Protein AF-A0A7H4MIU4-F1 (afdb_monomer_lite)

Structure (mmCIF, N/CA/C/O backbone):
data_AF-A0A7H4MIU4-F1
#
_entry.id   AF-A0A7H4MIU4-F1
#
loop_
_atom_site.group_PDB
_atom_site.id
_atom_site.type_symbol
_atom_site.label_atom_id
_atom_site.label_alt_id
_atom_site.label_comp_id
_atom_site.label_asym_id
_atom_site.label_entity_id
_atom_site.label_seq_id
_atom_site.pdbx_PDB_ins_code
_atom_site.Cartn_x
_atom_site.Cartn_y
_atom_site.Cartn_z
_atom_site.occupancy
_atom_site.B_iso_or_equiv
_atom_site.auth_seq_id
_atom_site.auth_comp_id
_atom_site.auth_asym_id
_atom_site.auth_atom_id
_atom_site.pdbx_PDB_model_num
ATOM 1 N N . MET A 1 1 ? -1.814 -10.070 48.694 1.00 33.06 1 MET A N 1
ATOM 2 C CA . MET A 1 1 ? -2.978 -10.899 49.082 1.00 33.06 1 MET A CA 1
ATOM 3 C C . MET A 1 1 ? -4.176 -10.467 48.246 1.00 33.06 1 MET A C 1
ATOM 5 O O . MET A 1 1 ? -4.757 -9.430 48.533 1.00 33.06 1 MET A O 1
ATOM 9 N N . GLN A 1 2 ? -4.496 -11.194 47.171 1.00 38.38 2 GLN A N 1
ATOM 10 C CA . GLN A 1 2 ? -5.710 -10.946 46.385 1.00 38.38 2 GLN A CA 1
ATOM 11 C C . GLN A 1 2 ? -6.920 -11.462 47.180 1.00 38.38 2 GLN A C 1
ATOM 13 O O . GLN A 1 2 ? -6.983 -12.643 47.518 1.00 38.38 2 GLN A O 1
ATOM 18 N N . LYS A 1 3 ? -7.859 -10.573 47.526 1.00 42.53 3 LYS A N 1
ATOM 19 C CA . LYS A 1 3 ? -9.146 -10.954 48.125 1.00 42.53 3 LYS A CA 1
ATOM 20 C C . LYS A 1 3 ? -9.996 -11.619 47.042 1.00 42.53 3 LYS A C 1
ATOM 22 O O . LYS A 1 3 ? -10.649 -10.936 46.263 1.00 42.53 3 LYS A O 1
ATOM 27 N N . ILE A 1 4 ? -9.986 -12.947 46.994 1.00 40.84 4 ILE A N 1
ATOM 28 C CA . ILE A 1 4 ? -10.918 -13.726 46.175 1.00 40.84 4 ILE A CA 1
ATOM 29 C C . ILE A 1 4 ? -12.259 -13.736 46.920 1.00 40.84 4 ILE A C 1
ATOM 31 O O . ILE A 1 4 ? -12.520 -14.626 47.725 1.00 40.84 4 ILE A O 1
ATOM 35 N N . LYS A 1 5 ? -13.086 -12.707 46.712 1.00 54.94 5 LYS A N 1
ATOM 36 C CA . LYS A 1 5 ? -14.512 -12.774 47.060 1.00 54.94 5 LYS A CA 1
ATOM 37 C C . LYS A 1 5 ? -15.242 -13.456 45.911 1.00 54.94 5 LYS A C 1
ATOM 39 O O . LYS A 1 5 ? -15.025 -13.101 44.752 1.00 54.94 5 LYS A O 1
ATOM 44 N N . LYS A 1 6 ? -16.077 -14.448 46.215 1.00 56.75 6 LYS A N 1
ATOM 45 C CA . LYS A 1 6 ? -16.922 -15.068 45.194 1.00 56.75 6 LYS A CA 1
ATOM 46 C C . LYS A 1 6 ? -18.017 -14.076 44.813 1.00 56.75 6 LYS A C 1
ATOM 48 O O . LYS A 1 6 ? -18.471 -13.297 45.645 1.00 56.75 6 LYS A O 1
ATOM 53 N N . ILE A 1 7 ? -18.458 -14.120 43.559 1.00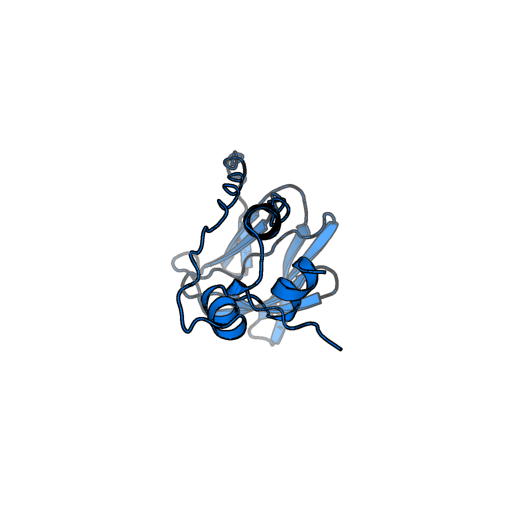 55.19 7 ILE A N 1
ATOM 54 C CA . ILE A 1 7 ? -19.566 -13.281 43.071 1.00 55.19 7 ILE A CA 1
ATOM 55 C C . ILE A 1 7 ? -20.855 -13.562 43.866 1.00 55.19 7 ILE A C 1
ATOM 57 O O . ILE A 1 7 ? -21.657 -12.657 44.056 1.00 55.19 7 ILE A O 1
ATOM 61 N N . SER A 1 8 ? -20.996 -14.775 44.417 1.00 57.56 8 SER A N 1
ATOM 62 C CA . SER A 1 8 ? -22.067 -15.162 45.349 1.00 57.56 8 SER A CA 1
ATOM 63 C C . SER A 1 8 ? -22.113 -14.347 46.641 1.00 57.56 8 SER A C 1
ATOM 65 O O . SER A 1 8 ? -23.128 -14.364 47.326 1.00 57.56 8 SER A O 1
ATOM 67 N N . ASP A 1 9 ? -21.018 -13.671 46.986 1.00 64.81 9 ASP A N 1
ATOM 68 C CA . ASP A 1 9 ? -20.855 -12.965 48.256 1.00 64.81 9 ASP A CA 1
ATOM 69 C C . ASP A 1 9 ? -21.004 -11.440 48.079 1.00 64.81 9 ASP A C 1
ATOM 71 O O . ASP A 1 9 ? -20.750 -10.681 49.018 1.00 64.81 9 ASP A O 1
ATOM 75 N N . LEU A 1 10 ? -21.352 -10.984 46.868 1.00 65.12 10 LEU A N 1
ATOM 76 C CA . LEU A 1 10 ? -21.600 -9.579 46.542 1.00 65.12 10 LEU A CA 1
ATOM 77 C C . LEU A 1 10 ? -23.074 -9.249 46.777 1.00 65.12 10 LEU A C 1
ATOM 79 O O . LEU A 1 10 ? -23.956 -10.001 46.372 1.00 65.12 10 LEU A O 1
ATOM 83 N N . ASN A 1 11 ? -23.347 -8.103 47.400 1.00 72.06 11 ASN A N 1
ATOM 84 C CA . ASN A 1 11 ? -24.719 -7.602 47.483 1.00 72.06 11 ASN A CA 1
ATOM 85 C C . ASN A 1 11 ? -25.164 -6.981 46.146 1.00 72.06 11 ASN A C 1
ATOM 87 O O . ASN A 1 11 ? -24.332 -6.563 45.342 1.00 72.06 11 ASN A O 1
ATOM 91 N N . ASP A 1 12 ? -26.473 -6.846 45.922 1.00 65.31 12 ASP A N 1
ATOM 92 C CA . ASP A 1 12 ? -27.041 -6.335 44.660 1.00 65.31 12 ASP A CA 1
ATOM 93 C C . ASP A 1 12 ? -26.483 -4.964 44.241 1.00 65.31 12 ASP A C 1
ATOM 95 O O . ASP A 1 12 ? -26.338 -4.658 43.057 1.00 65.31 12 ASP A O 1
ATOM 99 N N . LYS A 1 13 ? -26.112 -4.130 45.219 1.00 70.00 13 LYS A N 1
ATOM 100 C CA . LYS A 1 13 ? -25.557 -2.789 45.001 1.00 70.00 13 LYS A CA 1
ATOM 101 C C . LYS A 1 13 ? -24.088 -2.834 44.573 1.00 70.00 13 LYS A C 1
ATOM 103 O O . LYS A 1 13 ? -23.631 -1.959 43.839 1.00 70.00 13 LYS A O 1
ATOM 108 N N . GLU A 1 14 ? -23.345 -3.833 45.036 1.00 63.81 14 GLU A N 1
ATOM 109 C CA . GLU A 1 14 ? -21.986 -4.150 44.595 1.00 63.81 14 GLU A CA 1
ATOM 110 C C . GLU A 1 14 ? -22.016 -4.825 43.221 1.00 63.81 14 GLU A C 1
ATOM 112 O O . GLU A 1 14 ? -21.226 -4.466 42.352 1.00 63.81 14 GLU A O 1
ATOM 117 N N . PHE A 1 15 ? -22.980 -5.717 42.985 1.00 64.69 15 PHE A N 1
ATOM 118 C CA . PHE A 1 15 ? -23.180 -6.384 41.702 1.00 64.69 15 PHE A CA 1
ATOM 119 C C . PHE A 1 15 ? -23.563 -5.398 40.589 1.00 64.69 15 PHE A C 1
ATOM 121 O O . PHE A 1 15 ? -22.931 -5.393 39.535 1.00 64.69 15 PHE A O 1
ATOM 128 N N . SER A 1 16 ? -24.508 -4.484 40.838 1.00 63.59 16 SER A N 1
ATOM 129 C CA . SER A 1 16 ? -24.887 -3.438 39.872 1.00 63.59 16 SER A CA 1
ATOM 130 C C . SER A 1 16 ? -23.698 -2.561 39.471 1.00 63.59 16 SER A C 1
ATOM 132 O O . SER A 1 16 ? -23.545 -2.231 38.302 1.00 63.59 16 SER A O 1
ATOM 134 N N . LYS A 1 17 ? -22.802 -2.235 40.412 1.00 65.75 17 LYS A N 1
ATOM 135 C CA . LYS A 1 17 ? -21.583 -1.464 40.115 1.00 65.75 17 LYS A CA 1
ATOM 136 C C . LYS A 1 17 ? -20.600 -2.234 39.237 1.00 65.75 17 LYS A C 1
ATOM 138 O O . LYS A 1 17 ? -19.923 -1.626 38.411 1.00 65.75 17 LYS A O 1
ATOM 143 N N . VAL A 1 18 ? -20.517 -3.553 39.411 1.00 60.41 18 VAL A N 1
ATOM 144 C CA . VAL A 1 18 ? -19.709 -4.429 38.553 1.00 60.41 18 VAL A CA 1
ATOM 145 C C . VAL A 1 18 ? -20.288 -4.455 37.137 1.00 60.41 18 VAL A C 1
ATOM 147 O O . VAL A 1 18 ? -19.534 -4.287 36.181 1.00 60.41 18 VAL A O 1
ATOM 150 N N . VAL A 1 19 ? -21.612 -4.567 36.998 1.00 62.84 19 VAL A N 1
ATOM 151 C CA . VAL A 1 19 ? -22.307 -4.520 35.698 1.00 62.84 19 VAL A CA 1
ATOM 152 C C . VAL A 1 19 ? -22.102 -3.169 35.003 1.00 62.84 19 VAL A C 1
ATOM 154 O O . VAL A 1 19 ? -21.697 -3.133 33.841 1.00 62.84 19 VAL A O 1
ATOM 157 N N . ASP A 1 20 ? -22.258 -2.053 35.718 1.00 61.41 20 ASP A N 1
ATOM 158 C CA . ASP A 1 20 ? -22.026 -0.706 35.177 1.00 61.41 20 ASP A CA 1
ATOM 159 C C . ASP A 1 20 ? -20.565 -0.492 34.739 1.00 61.41 20 ASP A C 1
ATOM 161 O O . ASP A 1 20 ? -20.282 0.189 33.748 1.00 61.41 20 ASP A O 1
ATOM 165 N N . ALA A 1 21 ? -19.610 -1.093 35.454 1.00 59.84 21 ALA A N 1
ATOM 166 C CA . ALA A 1 21 ? -18.191 -1.005 35.127 1.00 59.84 21 ALA A CA 1
ATOM 167 C C . ALA A 1 21 ? -17.802 -1.869 33.915 1.00 59.84 21 ALA A C 1
ATOM 169 O O . ALA A 1 21 ? -17.004 -1.421 33.087 1.00 59.84 21 ALA A O 1
ATOM 170 N N . ILE A 1 22 ? -18.385 -3.066 33.785 1.00 57.75 22 ILE A N 1
ATOM 171 C CA . ILE A 1 22 ? -18.283 -3.905 32.582 1.00 57.75 22 ILE A CA 1
ATOM 172 C C . ILE A 1 22 ? -18.879 -3.148 31.395 1.00 57.75 22 ILE A C 1
ATOM 174 O O . ILE A 1 22 ? -18.223 -3.008 30.370 1.00 57.75 22 ILE A O 1
ATOM 178 N N . SER A 1 23 ? -20.056 -2.547 31.570 1.00 55.84 23 SER A N 1
ATOM 179 C CA . SER A 1 23 ? -20.738 -1.731 30.564 1.00 55.84 23 SER A CA 1
ATOM 180 C C . SER A 1 23 ? -19.885 -0.578 30.039 1.00 55.84 23 SER A C 1
ATOM 182 O O . SER A 1 23 ? -19.696 -0.421 28.831 1.00 55.84 23 SER A O 1
ATOM 184 N N . LYS A 1 24 ? -19.274 0.185 30.946 1.00 55.31 24 LYS A N 1
ATOM 185 C CA . LYS A 1 24 ? -18.415 1.320 30.597 1.00 55.31 24 LYS A CA 1
ATOM 186 C C . LYS A 1 24 ? -17.100 0.907 29.919 1.00 55.31 24 LYS A C 1
ATOM 188 O O . LYS A 1 24 ? -16.522 1.723 29.202 1.00 55.31 24 LYS A O 1
ATOM 193 N N . LYS A 1 25 ? -16.614 -0.321 30.144 1.00 51.94 25 LYS A N 1
ATOM 194 C CA . LYS A 1 25 ? -15.376 -0.849 29.540 1.00 51.94 25 LYS A CA 1
ATOM 195 C C . LYS A 1 25 ? -15.619 -1.582 28.218 1.00 51.94 25 LYS A C 1
ATOM 197 O O . LYS A 1 25 ? -14.903 -1.316 27.259 1.00 51.94 25 LYS A O 1
ATOM 202 N N . GLU A 1 26 ? -16.646 -2.423 28.143 1.00 51.00 26 GLU A N 1
ATOM 203 C CA . GLU A 1 26 ? -17.067 -3.136 26.926 1.00 51.00 26 GLU A CA 1
ATOM 204 C C . GLU A 1 26 ? -17.656 -2.168 25.889 1.00 51.00 26 GLU A C 1
ATOM 206 O O . GLU A 1 26 ? -17.341 -2.257 24.705 1.00 51.00 26 GLU A O 1
ATOM 211 N N . GLY A 1 27 ? -18.422 -1.161 26.326 1.00 46.06 27 GLY A N 1
ATOM 212 C CA . GLY A 1 27 ? -18.915 -0.095 25.447 1.00 46.06 27 GLY A CA 1
ATOM 213 C C . GLY A 1 27 ? -17.909 1.017 25.158 1.00 46.06 27 GLY A C 1
ATOM 214 O O . GLY A 1 27 ? -18.239 1.984 24.472 1.00 46.06 27 GLY A O 1
ATOM 215 N N . GLY A 1 28 ? -16.684 0.885 25.670 1.00 44.84 28 GLY A N 1
ATOM 216 C CA . GLY A 1 28 ? -15.691 1.946 25.746 1.00 44.84 28 GLY A CA 1
ATOM 217 C C . GLY A 1 28 ? -14.302 1.530 25.278 1.00 44.84 28 GLY A C 1
ATOM 218 O O . GLY A 1 28 ? -13.310 1.960 25.867 1.00 44.84 28 GLY A O 1
ATOM 219 N N . LEU A 1 29 ? -14.179 0.802 24.163 1.00 46.72 29 LEU A N 1
ATOM 220 C CA . LEU A 1 29 ? -13.056 1.141 23.287 1.00 46.72 29 LEU A CA 1
ATOM 221 C C . LEU A 1 29 ? -13.234 2.636 23.008 1.00 46.72 29 LEU A C 1
ATOM 223 O O . LEU A 1 29 ? -14.262 3.006 22.440 1.00 46.72 29 LEU A O 1
ATOM 227 N N . LYS A 1 30 ? -12.299 3.502 23.449 1.00 49.28 30 LYS A N 1
ATOM 228 C CA . LYS A 1 30 ? -12.233 4.891 22.954 1.00 49.28 30 LYS A CA 1
ATOM 229 C C . LYS A 1 30 ? -12.575 4.815 21.480 1.00 49.28 30 LYS A C 1
ATOM 231 O O . LYS A 1 30 ? -11.906 4.030 20.803 1.00 49.28 30 LYS A O 1
ATOM 236 N N . ALA A 1 31 ? -13.624 5.522 21.044 1.00 50.34 31 ALA A N 1
ATOM 237 C CA . ALA A 1 31 ? -14.072 5.479 19.660 1.00 50.34 31 ALA A CA 1
ATOM 238 C C . ALA A 1 31 ? -12.815 5.554 18.800 1.00 50.34 31 ALA A C 1
ATOM 240 O O . ALA A 1 31 ? -12.082 6.544 18.871 1.00 50.34 31 ALA A O 1
ATOM 241 N N . GLY A 1 32 ? -12.465 4.435 18.157 1.00 53.50 32 GLY A N 1
ATOM 242 C CA . GLY A 1 32 ? -11.244 4.373 17.377 1.00 53.50 32 GLY A CA 1
ATOM 243 C C . GLY A 1 32 ? -11.405 5.472 16.351 1.00 53.50 32 GLY A C 1
ATOM 244 O O . GLY A 1 32 ? -12.367 5.432 15.589 1.00 53.50 32 GLY A O 1
ATOM 245 N N . THR A 1 33 ? -10.565 6.499 16.413 1.00 56.69 33 THR A N 1
ATOM 246 C CA . THR A 1 33 ? -10.662 7.618 15.489 1.00 56.69 33 THR A CA 1
ATOM 247 C C . THR A 1 33 ? -10.233 7.093 14.130 1.00 56.69 33 THR A C 1
ATOM 249 O O . THR A 1 33 ? -9.048 7.019 13.810 1.00 56.69 33 THR A O 1
ATOM 252 N N . GLU A 1 34 ? -11.210 6.635 13.350 1.00 61.28 34 GLU A N 1
ATOM 253 C CA . GLU A 1 34 ? -10.999 6.294 11.954 1.00 61.28 34 GLU A CA 1
ATOM 254 C C . GLU A 1 34 ? -10.558 7.574 11.246 1.00 61.28 34 GLU A C 1
ATOM 256 O O . GLU A 1 34 ? -11.248 8.594 11.258 1.00 61.28 34 GLU A O 1
ATOM 261 N N . LYS A 1 35 ? -9.349 7.541 10.690 1.00 69.00 35 LYS A N 1
ATOM 262 C CA . LYS A 1 35 ? -8.760 8.665 9.973 1.00 69.00 35 LYS A CA 1
ATOM 263 C C . LYS A 1 35 ? -8.681 8.300 8.500 1.00 69.00 35 LYS A C 1
ATOM 265 O O . LYS A 1 35 ? -8.147 7.245 8.164 1.00 69.00 35 LYS A O 1
ATOM 270 N N . TRP A 1 36 ? -9.161 9.188 7.630 1.00 73.62 36 TRP A N 1
ATOM 271 C CA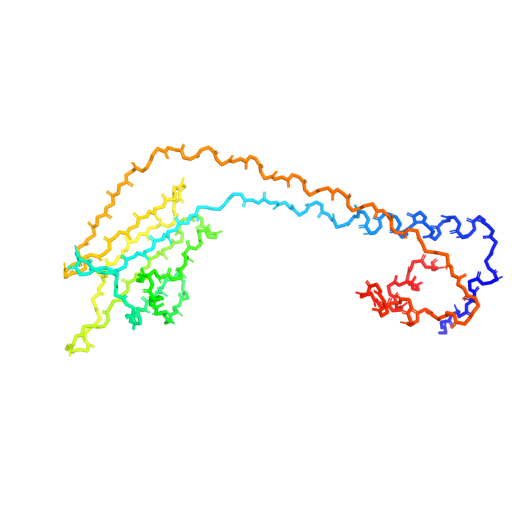 . TRP A 1 36 ? -8.893 9.082 6.197 1.00 73.62 36 TRP A CA 1
ATOM 272 C C . TRP A 1 36 ? -7.398 9.192 5.947 1.00 73.62 36 TRP A C 1
ATOM 274 O O . TRP A 1 36 ? -6.746 10.133 6.406 1.00 73.62 36 TRP A O 1
ATOM 284 N N . VAL A 1 37 ? -6.864 8.217 5.221 1.00 80.00 37 VAL A N 1
ATOM 285 C CA . VAL A 1 37 ? -5.466 8.210 4.813 1.00 80.00 37 VAL A CA 1
ATOM 286 C C . VAL A 1 37 ? -5.413 8.069 3.303 1.00 80.00 37 VAL A C 1
ATOM 288 O O . VAL A 1 37 ? -6.030 7.168 2.737 1.00 80.00 37 VAL A O 1
ATOM 291 N N . TYR A 1 38 ? -4.678 8.970 2.660 1.00 86.94 38 TYR A N 1
ATOM 292 C CA . TYR A 1 38 ? -4.414 8.895 1.231 1.00 86.94 38 TYR A CA 1
ATOM 293 C C . TYR A 1 38 ? -3.483 7.729 0.917 1.00 86.94 38 TYR A C 1
ATOM 295 O O . TYR A 1 38 ? -2.653 7.325 1.740 1.00 86.94 38 TYR A O 1
ATOM 303 N N . VAL A 1 39 ? -3.630 7.165 -0.277 1.00 89.19 39 VAL A N 1
ATOM 304 C CA . VAL A 1 39 ? -2.858 5.991 -0.682 1.00 89.19 39 VAL A CA 1
ATOM 305 C C . VAL A 1 39 ? -2.339 6.117 -2.104 1.00 89.19 39 VAL A C 1
ATOM 307 O O . VAL A 1 39 ? -2.923 6.795 -2.946 1.00 89.19 39 VAL A O 1
ATOM 310 N N . THR A 1 40 ? -1.254 5.407 -2.391 1.00 90.19 40 THR A N 1
ATOM 311 C CA . THR A 1 40 ? -0.797 5.171 -3.758 1.00 90.19 40 THR A CA 1
ATOM 312 C C . THR A 1 40 ? -0.949 3.689 -4.086 1.00 90.19 40 THR A C 1
ATOM 314 O O . THR A 1 40 ? -0.370 2.832 -3.412 1.00 90.19 40 THR A O 1
ATOM 317 N N . ASN A 1 41 ? -1.712 3.388 -5.136 1.00 91.25 41 ASN A N 1
ATOM 318 C CA . ASN A 1 41 ? -1.836 2.049 -5.702 1.00 91.25 41 ASN A CA 1
ATOM 319 C C . ASN A 1 41 ? -1.036 1.966 -7.001 1.00 91.25 41 ASN A C 1
ATOM 321 O O . ASN A 1 41 ? -1.162 2.830 -7.868 1.00 91.25 41 ASN A O 1
ATOM 325 N N . LEU A 1 42 ? -0.245 0.906 -7.146 1.00 91.31 42 LEU A N 1
ATOM 326 C CA . LEU A 1 42 ? 0.551 0.635 -8.340 1.00 91.31 42 LEU A CA 1
ATOM 327 C C . LEU A 1 42 ? 0.101 -0.683 -8.960 1.00 91.31 42 LEU A C 1
ATOM 329 O O . LEU A 1 42 ? 0.006 -1.694 -8.266 1.00 91.31 42 LEU A O 1
ATOM 333 N N . THR A 1 43 ? -0.169 -0.667 -10.261 1.00 92.06 43 THR A N 1
ATOM 334 C CA . THR A 1 43 ? -0.482 -1.865 -11.050 1.00 92.06 43 THR A CA 1
ATOM 335 C C . THR A 1 43 ? 0.507 -1.986 -12.197 1.00 92.06 43 THR A C 1
ATOM 337 O O . THR A 1 43 ? 0.824 -0.991 -12.841 1.00 92.06 43 THR A O 1
ATOM 340 N N . VAL A 1 44 ? 0.989 -3.195 -12.460 1.00 91.38 44 VAL A N 1
ATOM 341 C CA . VAL A 1 44 ? 1.956 -3.503 -13.512 1.00 91.38 44 VAL A CA 1
ATOM 342 C C . VAL A 1 44 ? 1.279 -4.340 -14.587 1.00 91.38 44 VAL A C 1
ATOM 344 O O . VAL A 1 44 ? 0.671 -5.373 -14.298 1.00 91.38 44 VAL A O 1
ATOM 347 N N . SER A 1 45 ? 1.395 -3.899 -15.836 1.00 90.00 45 SER A N 1
ATOM 348 C CA . SER A 1 45 ? 0.816 -4.570 -16.999 1.00 90.00 45 SER A CA 1
ATOM 349 C C . SER A 1 45 ? 1.753 -4.496 -18.205 1.00 90.00 45 SER A C 1
ATOM 351 O O . SER A 1 45 ? 2.520 -3.554 -18.353 1.00 90.00 45 SER A O 1
ATOM 353 N N . ASP A 1 46 ? 1.678 -5.467 -19.110 1.00 86.06 46 ASP A N 1
ATOM 354 C CA . ASP A 1 46 ? 2.358 -5.407 -20.414 1.00 86.06 46 ASP A CA 1
ATOM 355 C C . ASP A 1 46 ? 1.539 -4.661 -21.492 1.00 86.06 46 ASP A C 1
ATOM 357 O O . ASP A 1 46 ? 1.971 -4.574 -22.647 1.00 86.06 46 ASP A O 1
ATOM 361 N N . GLY A 1 47 ? 0.377 -4.113 -21.112 1.00 79.75 47 GLY A N 1
ATOM 362 C CA . GLY A 1 47 ? -0.597 -3.459 -21.990 1.00 79.75 47 GLY A CA 1
ATOM 363 C C . GLY A 1 47 ? -1.731 -4.376 -22.461 1.00 79.75 47 GLY A C 1
ATOM 364 O O . GLY A 1 47 ? -2.713 -3.890 -23.011 1.00 79.75 47 GLY A O 1
ATOM 365 N N . SER A 1 48 ? -1.636 -5.688 -22.240 1.00 83.69 48 SER A N 1
ATOM 366 C CA . SER A 1 48 ? -2.691 -6.661 -22.564 1.00 83.69 48 SER A CA 1
ATOM 367 C C . SER A 1 48 ? -3.105 -7.504 -21.360 1.00 83.69 48 SER A C 1
ATOM 369 O O . SER A 1 48 ? -4.244 -7.962 -21.291 1.00 83.69 48 SER A O 1
ATOM 371 N N . ARG A 1 49 ? -2.198 -7.725 -20.405 1.00 87.62 49 ARG A N 1
ATOM 372 C CA . ARG A 1 49 ? -2.401 -8.537 -19.204 1.00 87.62 49 ARG A CA 1
ATOM 373 C C . ARG A 1 49 ? -1.688 -7.914 -18.001 1.00 87.62 49 ARG A C 1
ATOM 375 O O . ARG A 1 49 ? -0.672 -7.229 -18.164 1.00 87.62 49 ARG A O 1
ATOM 382 N N . PRO A 1 50 ? -2.203 -8.116 -16.780 1.00 91.50 50 PRO A N 1
ATOM 383 C CA . PRO A 1 50 ? -1.440 -7.818 -15.576 1.00 91.50 50 PRO A CA 1
ATOM 384 C C . PRO A 1 50 ? -0.234 -8.757 -15.446 1.00 91.50 50 PRO A C 1
ATOM 386 O O . PRO A 1 50 ? -0.306 -9.920 -15.846 1.00 91.50 50 PRO A O 1
ATOM 389 N N . ILE A 1 51 ? 0.863 -8.264 -14.866 1.00 89.56 51 ILE A N 1
ATOM 390 C CA . ILE A 1 51 ? 2.090 -9.050 -14.671 1.00 89.56 51 ILE A CA 1
ATOM 391 C C . ILE A 1 51 ? 2.295 -9.346 -13.185 1.00 89.56 51 ILE A C 1
ATOM 393 O O . ILE A 1 51 ? 2.551 -8.445 -12.382 1.00 89.56 51 ILE A O 1
ATOM 397 N N . ALA A 1 52 ? 2.225 -10.625 -12.830 1.00 92.00 52 ALA A N 1
ATOM 398 C CA . ALA A 1 52 ? 2.396 -11.101 -11.464 1.00 92.00 52 ALA A CA 1
ATOM 399 C C . ALA A 1 52 ? 3.864 -11.316 -11.072 1.00 92.00 52 ALA A C 1
ATOM 401 O O . ALA A 1 52 ? 4.726 -11.517 -11.927 1.00 92.00 52 ALA A O 1
ATOM 402 N N . ASN A 1 53 ? 4.126 -11.349 -9.762 1.00 90.44 53 ASN A N 1
ATOM 403 C CA . ASN A 1 53 ? 5.415 -11.684 -9.150 1.00 90.44 53 ASN A CA 1
ATOM 404 C C . ASN A 1 53 ? 6.598 -10.795 -9.565 1.00 90.44 53 ASN A C 1
ATOM 406 O O .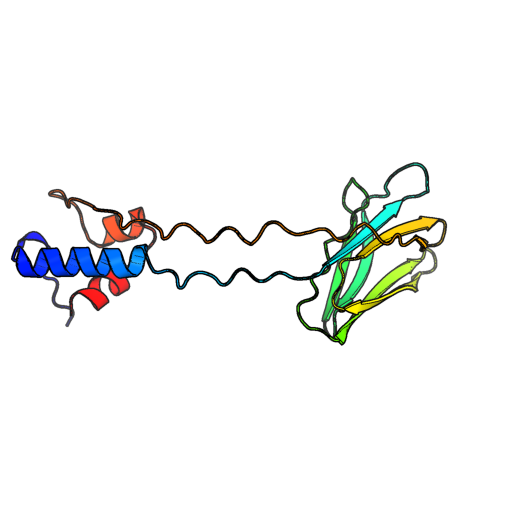 ASN A 1 53 ? 7.753 -11.200 -9.427 1.00 90.44 53 ASN A O 1
ATOM 410 N N . VAL A 1 54 ? 6.336 -9.573 -10.026 1.00 88.94 54 VAL A N 1
ATOM 411 C CA . VAL A 1 54 ? 7.382 -8.617 -10.397 1.00 88.94 54 VAL A CA 1
ATOM 412 C C . VAL A 1 54 ? 7.988 -8.027 -9.122 1.00 88.94 54 VAL A C 1
ATOM 414 O O . VAL A 1 54 ? 7.241 -7.433 -8.340 1.00 88.94 54 VAL A O 1
ATOM 417 N N . PRO A 1 55 ? 9.302 -8.189 -8.876 1.00 91.38 55 PRO A N 1
ATOM 418 C CA . PRO A 1 55 ? 9.943 -7.685 -7.671 1.00 91.38 55 PRO A CA 1
ATOM 419 C C . PRO A 1 55 ? 10.227 -6.185 -7.770 1.00 91.38 55 PRO A C 1
ATOM 421 O O . PRO A 1 55 ? 10.769 -5.699 -8.761 1.00 91.38 55 PRO A O 1
ATOM 424 N N . PHE A 1 56 ? 9.913 -5.468 -6.697 1.00 92.12 56 PHE A N 1
ATOM 425 C CA . PHE A 1 56 ? 10.206 -4.055 -6.520 1.00 92.12 56 PHE A CA 1
ATOM 426 C C . PHE A 1 56 ? 10.849 -3.810 -5.162 1.00 92.12 56 PHE A C 1
ATOM 428 O O . PHE A 1 56 ? 10.442 -4.383 -4.149 1.00 92.12 56 PHE A O 1
ATOM 435 N N . LYS A 1 57 ? 11.801 -2.880 -5.138 1.00 93.81 57 LYS A N 1
ATOM 436 C CA . LYS A 1 57 ? 12.300 -2.277 -3.905 1.00 93.81 57 LYS A CA 1
ATOM 437 C C . LYS A 1 57 ? 11.548 -0.980 -3.665 1.00 93.81 57 LYS A C 1
ATOM 439 O O . LYS A 1 57 ? 11.653 -0.039 -4.449 1.00 93.81 57 LYS A O 1
ATOM 444 N N . VAL A 1 58 ? 10.762 -0.944 -2.599 1.00 92.56 58 VAL A N 1
ATOM 445 C CA . VAL A 1 58 ? 9.925 0.194 -2.229 1.00 92.56 58 VAL A CA 1
ATOM 446 C C . VAL A 1 58 ? 10.506 0.851 -0.992 1.00 92.56 58 VAL A C 1
ATOM 448 O O . VAL A 1 58 ? 10.558 0.246 0.074 1.00 92.56 58 VAL A O 1
ATOM 451 N N . THR A 1 59 ? 10.917 2.103 -1.120 1.00 92.44 59 THR A N 1
ATOM 452 C CA . THR A 1 59 ? 11.419 2.916 -0.017 1.00 92.44 59 THR A CA 1
ATOM 453 C C . THR A 1 59 ? 10.364 3.937 0.381 1.00 92.44 59 THR A C 1
ATOM 455 O O . THR A 1 59 ? 9.928 4.746 -0.436 1.00 92.44 59 THR A O 1
ATOM 458 N N . LEU A 1 60 ? 9.956 3.886 1.647 1.00 90.88 60 LEU A N 1
ATOM 459 C CA . LEU A 1 60 ? 8.998 4.789 2.275 1.00 90.88 60 LEU A CA 1
ATOM 460 C C . LEU A 1 60 ? 9.718 5.552 3.391 1.00 90.88 60 LEU A C 1
ATOM 462 O O . LEU A 1 60 ? 10.058 4.984 4.432 1.00 90.88 60 LEU A O 1
ATOM 466 N N . GLY A 1 61 ? 9.992 6.836 3.168 1.00 86.44 61 GLY A N 1
ATOM 467 C CA . GLY A 1 61 ? 10.841 7.637 4.047 1.00 86.44 61 GLY A CA 1
ATOM 468 C C . GLY A 1 61 ? 12.242 7.030 4.152 1.00 86.44 61 GLY A C 1
ATOM 469 O O . GLY A 1 61 ? 12.985 7.015 3.176 1.00 86.44 61 GLY A O 1
ATOM 470 N N . SER A 1 62 ? 12.595 6.516 5.333 1.00 85.19 62 SER A N 1
ATOM 471 C CA . SER A 1 62 ? 13.881 5.854 5.599 1.00 85.19 62 SER A CA 1
ATOM 472 C C . SER A 1 62 ? 13.835 4.326 5.509 1.00 85.19 62 SER A C 1
ATOM 474 O O . SER A 1 62 ? 14.878 3.684 5.594 1.00 85.19 62 SER A O 1
ATOM 476 N N . THR A 1 63 ? 12.649 3.721 5.380 1.00 88.62 63 THR A N 1
ATOM 477 C CA . THR A 1 63 ? 12.501 2.258 5.420 1.00 88.62 63 THR A CA 1
ATOM 478 C C . THR A 1 63 ? 12.362 1.697 4.015 1.00 88.62 63 THR A C 1
ATOM 480 O O . THR A 1 63 ? 11.552 2.195 3.237 1.00 88.62 63 THR A O 1
ATOM 483 N N . SER A 1 64 ? 13.125 0.653 3.695 1.00 92.12 64 SER A N 1
ATOM 484 C CA . SER A 1 64 ? 13.047 -0.045 2.411 1.00 92.12 64 SER A CA 1
ATOM 485 C C . SER A 1 64 ? 12.421 -1.425 2.576 1.00 92.12 64 SER A C 1
ATOM 487 O O . SER A 1 64 ? 12.645 -2.104 3.577 1.00 92.12 64 SER A O 1
ATOM 489 N N . TYR A 1 65 ? 11.627 -1.823 1.590 1.00 92.88 65 TYR A N 1
ATOM 490 C CA . TYR A 1 65 ? 10.892 -3.075 1.559 1.00 92.88 65 TYR A CA 1
ATOM 491 C C . TYR A 1 65 ? 11.048 -3.749 0.201 1.00 92.88 65 TYR A C 1
ATOM 493 O O . TYR A 1 65 ? 11.070 -3.081 -0.831 1.00 92.88 65 TYR A O 1
ATOM 501 N N . GLU A 1 66 ? 11.065 -5.077 0.194 1.00 93.31 66 GLU A N 1
ATOM 502 C CA . GLU A 1 66 ? 11.009 -5.866 -1.035 1.00 93.31 66 GLU A CA 1
ATOM 503 C C . GLU A 1 66 ? 9.598 -6.410 -1.224 1.00 93.31 66 GLU A C 1
ATOM 505 O O . GLU A 1 66 ? 9.129 -7.255 -0.458 1.00 93.31 66 GLU A O 1
ATOM 510 N N . TRP A 1 67 ? 8.895 -5.895 -2.228 1.00 94.12 67 TRP A N 1
ATOM 511 C CA . TRP A 1 67 ? 7.522 -6.282 -2.539 1.00 94.12 67 TRP A CA 1
ATOM 512 C C . TRP A 1 67 ? 7.442 -6.919 -3.916 1.00 94.12 67 TRP A C 1
ATOM 514 O O . TRP A 1 67 ? 8.247 -6.636 -4.799 1.00 94.12 67 TRP A O 1
ATOM 524 N N . LYS A 1 68 ? 6.443 -7.777 -4.103 1.00 93.12 68 LYS A N 1
ATO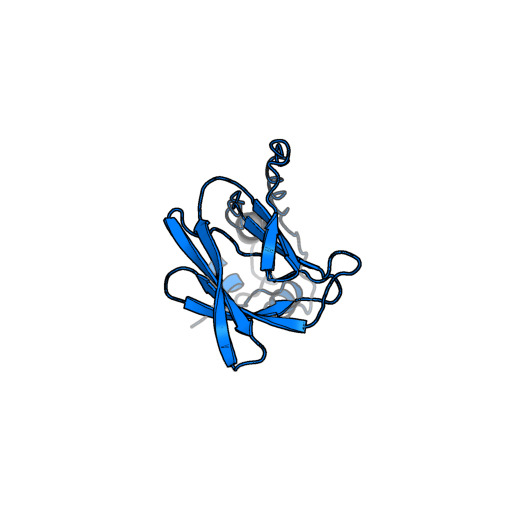M 525 C CA . LYS A 1 68 ? 6.130 -8.388 -5.393 1.00 93.12 68 LYS A CA 1
ATOM 526 C C . LYS A 1 68 ? 4.691 -8.082 -5.772 1.00 93.12 68 LYS A C 1
ATOM 528 O O . LYS A 1 68 ? 3.851 -7.913 -4.886 1.00 93.12 68 LYS A O 1
ATOM 533 N N . THR A 1 69 ? 4.418 -7.997 -7.068 1.00 92.62 69 THR A N 1
ATOM 534 C CA . THR A 1 69 ? 3.042 -7.864 -7.557 1.00 92.62 69 THR A CA 1
ATOM 535 C C . THR A 1 69 ? 2.252 -9.155 -7.372 1.00 92.62 69 THR A C 1
ATOM 537 O O . THR A 1 69 ? 2.806 -10.253 -7.453 1.00 92.62 69 THR A O 1
ATOM 540 N N . ASP A 1 70 ? 0.951 -9.025 -7.127 1.00 93.44 70 ASP A N 1
ATOM 541 C CA . ASP A 1 70 ? 0.020 -10.150 -7.044 1.00 93.44 70 ASP A CA 1
ATOM 542 C C . ASP A 1 70 ? -0.388 -10.682 -8.433 1.00 93.44 70 ASP A C 1
ATOM 544 O O . ASP A 1 70 ? 0.078 -10.206 -9.468 1.00 93.44 70 ASP A O 1
ATOM 548 N N . VAL A 1 71 ? -1.293 -11.667 -8.469 1.00 93.12 71 VAL A N 1
ATOM 549 C CA . VAL A 1 71 ? -1.821 -12.258 -9.717 1.00 93.12 71 VAL A CA 1
ATOM 550 C C . VAL A 1 71 ? -2.525 -11.249 -10.636 1.00 93.12 71 VAL A C 1
ATOM 552 O O . VAL A 1 71 ? -2.648 -11.492 -11.833 1.00 93.12 71 VAL A O 1
ATOM 555 N N . TYR A 1 72 ? -2.958 -10.110 -10.095 1.00 92.31 72 TYR A N 1
ATOM 556 C CA . TYR A 1 72 ? -3.589 -9.011 -10.823 1.00 92.31 72 TYR A CA 1
ATOM 557 C C . TYR A 1 72 ? -2.598 -7.893 -11.159 1.00 92.31 72 TYR A C 1
ATOM 559 O O . TYR A 1 72 ? -3.006 -6.816 -11.597 1.00 92.31 72 TYR A O 1
ATOM 567 N N . GLY A 1 73 ? -1.298 -8.130 -10.971 1.00 90.25 73 GLY A N 1
ATOM 568 C CA . GLY A 1 73 ? -0.249 -7.155 -11.226 1.00 90.25 73 GLY A CA 1
ATOM 569 C C . GLY A 1 73 ? -0.236 -6.002 -10.228 1.00 90.25 73 GLY A C 1
ATOM 570 O O . GLY A 1 73 ? 0.471 -5.023 -10.449 1.00 90.25 73 GLY A O 1
ATOM 571 N N . LYS A 1 74 ? -0.994 -6.084 -9.131 1.00 93.19 74 LYS A N 1
ATOM 572 C CA . LYS A 1 74 ? -1.063 -5.027 -8.125 1.00 93.19 74 LYS A CA 1
ATOM 573 C C . LYS A 1 74 ? 0.079 -5.176 -7.141 1.00 93.19 74 LYS A C 1
ATOM 575 O O . LYS A 1 74 ? 0.332 -6.254 -6.607 1.00 93.19 74 LYS A O 1
ATOM 580 N N . LEU A 1 75 ? 0.762 -4.073 -6.885 1.00 93.38 75 LEU A N 1
ATOM 581 C CA . LEU A 1 75 ? 1.704 -3.973 -5.787 1.00 93.38 75 LEU A CA 1
ATOM 582 C C . LEU A 1 75 ? 0.941 -3.677 -4.493 1.00 93.38 75 LEU A C 1
ATOM 584 O O . LEU A 1 75 ? -0.126 -3.060 -4.515 1.00 93.38 75 LEU A O 1
ATOM 588 N N . LYS A 1 76 ? 1.510 -4.082 -3.356 1.00 92.88 76 LYS A N 1
ATOM 589 C CA . LYS A 1 76 ? 0.975 -3.730 -2.038 1.00 92.88 76 LYS A CA 1
ATOM 590 C C . LYS A 1 76 ? 0.730 -2.216 -1.945 1.00 92.88 76 LYS A C 1
ATOM 592 O O . LYS A 1 76 ? 1.613 -1.423 -2.271 1.00 92.88 76 LYS A O 1
ATOM 597 N N . THR A 1 77 ? -0.457 -1.830 -1.477 1.00 90.69 77 THR A N 1
ATOM 598 C CA . THR A 1 77 ? -0.865 -0.425 -1.346 1.00 90.69 77 THR A CA 1
ATOM 599 C C . THR A 1 77 ? 0.076 0.352 -0.429 1.00 90.69 77 THR A C 1
ATOM 601 O O . THR A 1 77 ? 0.366 -0.067 0.696 1.00 90.69 77 THR A O 1
ATOM 604 N N . ILE A 1 78 ? 0.520 1.515 -0.902 1.00 91.19 78 ILE A N 1
ATOM 605 C CA . ILE A 1 78 ? 1.363 2.435 -0.143 1.00 91.19 78 ILE A CA 1
ATOM 606 C C . ILE A 1 78 ? 0.458 3.399 0.614 1.00 91.19 78 ILE A C 1
ATOM 608 O O . ILE A 1 78 ? -0.288 4.163 0.009 1.00 91.19 78 ILE A O 1
ATOM 612 N N . ILE A 1 79 ? 0.538 3.376 1.942 1.00 88.94 79 ILE A N 1
ATOM 613 C CA . ILE A 1 79 ? -0.279 4.216 2.823 1.00 88.94 79 ILE A CA 1
ATOM 614 C C . ILE A 1 79 ? 0.495 5.493 3.167 1.00 88.94 79 ILE A C 1
ATOM 616 O O . ILE A 1 79 ? 1.626 5.420 3.653 1.00 88.94 79 ILE A O 1
ATOM 620 N N . HIS A 1 80 ? -0.103 6.668 2.951 1.00 87.94 80 HIS A N 1
ATOM 621 C CA . HIS A 1 80 ? 0.512 7.962 3.261 1.00 87.94 80 HIS A CA 1
ATOM 622 C C . HIS A 1 80 ? 0.409 8.253 4.766 1.00 87.94 80 HIS A C 1
ATOM 624 O O . HIS A 1 80 ? -0.442 9.009 5.223 1.00 87.94 80 HIS A O 1
ATOM 630 N N . THR A 1 81 ? 1.267 7.623 5.570 1.00 79.81 81 THR A N 1
ATOM 631 C CA . THR A 1 81 ? 1.220 7.751 7.041 1.00 79.81 81 THR A CA 1
ATOM 632 C C . THR A 1 81 ? 1.612 9.142 7.545 1.00 79.81 81 THR A C 1
ATOM 634 O O . THR A 1 81 ? 1.133 9.575 8.594 1.00 79.81 81 THR A O 1
ATOM 637 N N . LYS A 1 82 ? 2.477 9.846 6.806 1.00 79.31 82 LYS A N 1
ATOM 638 C CA . LYS A 1 82 ? 2.941 11.206 7.101 1.00 79.31 82 LYS A CA 1
ATOM 639 C C . LYS A 1 82 ? 2.979 12.025 5.814 1.00 79.31 82 LYS A C 1
ATOM 641 O O . LYS A 1 82 ? 3.509 11.555 4.806 1.00 79.31 82 LYS A O 1
ATOM 646 N N . GLN A 1 83 ? 2.460 13.247 5.868 1.00 75.56 83 GLN A N 1
ATOM 647 C CA . GLN A 1 83 ? 2.606 14.216 4.783 1.00 75.56 83 GLN A CA 1
ATOM 648 C C . GLN A 1 83 ? 4.100 14.527 4.608 1.00 75.56 83 GLN A C 1
ATOM 650 O O . GLN A 1 83 ? 4.824 14.658 5.596 1.00 75.56 83 GLN A O 1
ATOM 655 N N . GLY A 1 84 ? 4.587 14.565 3.368 1.00 81.38 84 GLY A N 1
ATOM 656 C CA . GLY A 1 84 ? 6.018 14.752 3.104 1.00 81.38 84 GLY A CA 1
ATOM 657 C C . GLY A 1 84 ? 6.855 13.464 3.123 1.00 81.38 84 GLY A C 1
ATOM 658 O O . GLY A 1 84 ? 8.060 13.522 2.885 1.00 81.38 84 GLY A O 1
ATOM 659 N N . MET A 1 85 ? 6.259 12.291 3.378 1.00 87.00 85 MET A N 1
ATOM 660 C CA . MET A 1 85 ? 6.972 11.010 3.285 1.00 87.00 85 MET A CA 1
ATOM 661 C C . MET A 1 85 ? 7.383 10.737 1.835 1.00 87.00 85 MET A C 1
ATOM 663 O O . MET A 1 85 ? 6.534 10.613 0.957 1.00 87.00 85 MET A O 1
ATOM 667 N N . VAL A 1 86 ? 8.681 10.595 1.582 1.00 89.88 86 VAL A N 1
ATOM 668 C CA . VAL A 1 86 ? 9.190 10.245 0.250 1.00 89.88 86 VAL A CA 1
ATOM 669 C C . VAL A 1 86 ? 8.834 8.792 -0.073 1.00 89.88 86 VAL A C 1
ATOM 671 O O . VAL A 1 86 ? 9.044 7.898 0.744 1.00 89.88 86 VAL A O 1
ATOM 674 N N . ILE A 1 87 ? 8.295 8.565 -1.264 1.00 92.25 87 ILE A N 1
ATOM 675 C CA . ILE A 1 87 ? 7.946 7.260 -1.816 1.00 92.25 87 ILE A CA 1
ATOM 676 C C . ILE A 1 87 ? 8.832 7.041 -3.037 1.00 92.25 87 ILE A C 1
ATOM 678 O O . ILE A 1 87 ? 8.715 7.771 -4.017 1.00 92.25 87 ILE A O 1
ATOM 682 N N . VAL A 1 88 ? 9.687 6.023 -3.003 1.00 92.62 88 VAL A N 1
ATOM 683 C CA . VAL A 1 88 ? 10.504 5.613 -4.152 1.00 92.62 88 VAL A CA 1
ATOM 684 C C . VAL A 1 88 ? 10.248 4.146 -4.436 1.00 92.62 88 VAL A C 1
ATOM 686 O O . VAL A 1 88 ? 10.363 3.310 -3.548 1.00 92.62 88 VAL A O 1
ATOM 689 N N . VAL A 1 89 ? 9.930 3.822 -5.681 1.00 92.31 89 VAL A N 1
ATOM 690 C CA . VAL A 1 89 ? 9.782 2.449 -6.157 1.00 92.31 89 VAL A CA 1
ATOM 691 C C . VAL A 1 89 ? 10.854 2.213 -7.205 1.00 92.31 89 VAL A C 1
ATOM 693 O O . VAL A 1 89 ? 10.943 2.938 -8.198 1.00 92.31 89 VAL A O 1
ATOM 696 N N . LYS A 1 90 ? 11.673 1.193 -6.971 1.00 92.19 90 LYS A N 1
ATOM 697 C CA . LYS A 1 90 ? 12.725 0.754 -7.878 1.00 92.19 90 LYS A CA 1
ATOM 698 C C . LYS A 1 90 ? 12.439 -0.640 -8.397 1.00 92.19 90 LYS A C 1
ATOM 700 O O . LYS A 1 90 ? 11.971 -1.502 -7.653 1.00 92.19 90 LYS A O 1
ATOM 705 N N . TYR A 1 91 ? 12.776 -0.854 -9.655 1.00 89.00 91 TYR A N 1
ATOM 706 C CA . TYR A 1 91 ? 12.752 -2.153 -10.300 1.00 89.00 91 TYR A CA 1
ATOM 707 C C . TYR A 1 91 ? 14.179 -2.604 -10.590 1.00 89.00 91 TYR A C 1
ATOM 709 O O . TYR A 1 91 ? 15.006 -1.807 -11.027 1.00 89.00 91 TYR A O 1
ATOM 717 N N . THR A 1 92 ? 14.466 -3.881 -10.359 1.00 83.94 92 THR A N 1
ATOM 718 C CA . THR A 1 92 ? 15.730 -4.482 -10.784 1.00 83.94 92 THR A CA 1
ATOM 719 C C . THR A 1 92 ? 15.553 -5.039 -12.188 1.00 83.94 92 THR A C 1
ATOM 721 O O . THR A 1 92 ? 14.798 -5.989 -12.389 1.00 83.94 92 THR A O 1
ATOM 724 N N . ASN A 1 93 ? 16.236 -4.438 -13.159 1.00 78.44 93 ASN A N 1
ATOM 725 C CA . ASN A 1 93 ? 16.168 -4.867 -14.548 1.00 78.44 93 ASN A CA 1
ATOM 726 C C . ASN A 1 93 ? 16.917 -6.185 -14.791 1.00 78.44 93 ASN A C 1
ATOM 728 O O . ASN A 1 93 ? 17.662 -6.674 -13.942 1.00 78.44 93 ASN A O 1
ATOM 732 N N . SER A 1 94 ? 16.740 -6.763 -15.981 1.00 74.50 94 SER A N 1
ATOM 733 C CA . SER A 1 94 ? 17.401 -8.015 -16.377 1.00 74.50 94 SER A CA 1
ATOM 734 C C . SER A 1 94 ? 18.936 -7.936 -16.366 1.00 74.50 94 SER A C 1
ATOM 736 O O . SER A 1 94 ? 19.589 -8.973 -16.352 1.00 74.50 94 SER A O 1
ATOM 738 N N . ALA A 1 95 ? 19.513 -6.729 -16.344 1.00 76.62 95 ALA A N 1
ATOM 739 C CA . ALA A 1 95 ? 20.950 -6.487 -16.215 1.00 76.62 95 ALA A CA 1
ATOM 740 C C . ALA A 1 95 ? 21.409 -6.310 -14.751 1.00 76.62 95 ALA A C 1
ATOM 742 O O . ALA A 1 95 ? 22.560 -5.950 -14.508 1.00 76.62 95 ALA A O 1
ATOM 743 N N . GLY A 1 96 ? 20.521 -6.521 -13.773 1.00 76.31 96 GLY A N 1
ATOM 744 C CA . GLY A 1 96 ? 20.811 -6.390 -12.345 1.00 76.31 96 GLY A CA 1
ATOM 745 C C . GLY A 1 96 ? 20.929 -4.948 -11.843 1.00 76.31 96 GLY A C 1
ATOM 746 O O . GLY A 1 96 ? 21.283 -4.742 -10.684 1.00 76.31 96 GLY A O 1
ATOM 747 N N . LYS A 1 97 ? 20.636 -3.942 -12.678 1.00 82.50 97 LYS A N 1
ATOM 748 C CA . LYS A 1 97 ? 20.637 -2.530 -12.269 1.00 82.50 97 LYS A CA 1
ATOM 749 C C . LYS A 1 97 ? 19.278 -2.139 -11.697 1.00 82.50 97 LYS A C 1
ATOM 751 O O . LYS A 1 97 ? 18.238 -2.605 -12.159 1.00 82.50 97 LYS A O 1
ATOM 756 N N . GLU A 1 98 ? 19.300 -1.280 -10.683 1.00 86.06 98 GLU A N 1
ATOM 757 C CA . GLU A 1 98 ? 18.090 -0.721 -10.084 1.00 86.06 98 GLU A CA 1
ATOM 758 C C . GLU A 1 98 ? 17.696 0.580 -10.780 1.00 86.06 98 GLU A C 1
ATOM 760 O O . GLU A 1 98 ? 18.379 1.594 -10.635 1.00 86.06 98 GLU A O 1
ATOM 765 N N . ASP A 1 99 ? 16.557 0.562 -11.461 1.00 87.38 99 ASP A N 1
ATOM 766 C CA . ASP A 1 99 ? 15.983 1.739 -12.099 1.00 87.38 99 ASP A CA 1
ATOM 767 C C . ASP A 1 99 ? 14.831 2.281 -11.246 1.00 87.38 99 ASP A C 1
ATOM 769 O O . ASP A 1 99 ? 13.988 1.527 -10.749 1.00 87.38 99 ASP A O 1
ATOM 773 N N . VAL A 1 100 ? 14.787 3.602 -11.048 1.00 89.25 100 VAL A N 1
ATOM 774 C CA . VAL A 1 100 ? 13.679 4.260 -10.341 1.00 89.25 100 VAL A CA 1
ATOM 775 C C . VAL A 1 100 ? 12.485 4.334 -11.286 1.00 89.25 100 VAL A C 1
ATOM 777 O O . VAL A 1 100 ? 12.502 5.085 -12.256 1.00 89.25 100 VAL A O 1
ATOM 780 N N . VAL A 1 101 ? 11.440 3.566 -10.987 1.00 88.31 101 VAL A N 1
ATOM 781 C CA . VAL A 1 101 ? 10.238 3.468 -11.829 1.00 88.31 101 VAL A CA 1
ATOM 782 C C . VAL A 1 101 ? 9.116 4.388 -11.372 1.00 88.31 101 VAL A C 1
ATOM 784 O O . VAL A 1 101 ? 8.262 4.748 -12.173 1.00 88.31 101 VAL A O 1
ATOM 787 N N . TYR A 1 102 ? 9.111 4.785 -10.099 1.00 89.25 102 TYR A N 1
ATOM 788 C CA . TYR A 1 102 ? 8.189 5.775 -9.548 1.00 89.25 102 TYR A CA 1
ATOM 789 C C . TYR A 1 102 ? 8.845 6.494 -8.373 1.00 89.25 102 TYR A C 1
ATOM 791 O O . TYR A 1 102 ? 9.509 5.875 -7.542 1.00 89.25 102 TYR A O 1
ATOM 799 N N . SER A 1 103 ? 8.655 7.807 -8.302 1.00 89.56 103 SER A N 1
ATOM 800 C CA . SER A 1 103 ? 9.107 8.635 -7.190 1.00 89.56 103 SER A CA 1
ATOM 801 C C . SER A 1 103 ? 8.074 9.719 -6.944 1.00 89.56 103 SER A C 1
ATOM 803 O O . SER A 1 103 ? 7.659 10.408 -7.876 1.00 89.56 103 SER A O 1
ATOM 805 N N . ALA A 1 104 ? 7.636 9.852 -5.701 1.00 87.69 104 ALA A N 1
ATOM 806 C CA . ALA A 1 104 ? 6.679 10.864 -5.296 1.00 87.69 104 ALA A CA 1
ATOM 807 C C . ALA A 1 104 ? 6.857 11.213 -3.822 1.00 87.69 104 ALA A C 1
ATOM 809 O O . ALA A 1 104 ? 7.528 10.518 -3.063 1.00 87.69 104 ALA A O 1
ATOM 810 N N . VAL A 1 105 ? 6.199 12.284 -3.404 1.00 88.12 105 VAL A N 1
ATOM 811 C CA . VAL A 1 105 ? 6.035 12.622 -1.994 1.00 88.12 105 VAL A CA 1
ATOM 812 C C . VAL A 1 105 ? 4.591 12.322 -1.613 1.00 88.12 105 VAL A C 1
ATOM 814 O O . VAL A 1 105 ? 3.668 12.669 -2.350 1.00 88.12 105 VAL A O 1
ATOM 817 N N . ALA A 1 106 ? 4.394 11.655 -0.478 1.00 84.44 106 ALA A N 1
ATOM 818 C CA . ALA A 1 106 ? 3.086 11.412 0.103 1.00 84.44 106 ALA A CA 1
ATOM 819 C C . ALA A 1 106 ? 2.379 12.752 0.347 1.00 84.44 106 ALA A C 1
ATOM 821 O O . ALA A 1 106 ? 2.791 13.537 1.208 1.00 84.44 106 ALA A O 1
ATOM 822 N N . GLY A 1 107 ? 1.346 13.005 -0.451 1.00 80.38 107 GLY A N 1
ATOM 823 C CA . GLY A 1 107 ? 0.526 14.211 -0.404 1.00 80.38 107 GLY A CA 1
ATOM 824 C C . GLY A 1 107 ? -0.925 13.911 -0.049 1.00 80.38 107 GLY A C 1
ATOM 825 O O . GLY A 1 107 ? -1.266 12.789 0.344 1.00 80.38 107 GLY A O 1
ATOM 826 N N . ASP A 1 108 ? -1.769 14.921 -0.250 1.00 80.06 108 ASP A N 1
ATOM 827 C CA . ASP A 1 108 ? -3.175 14.926 0.168 1.00 80.06 108 ASP A CA 1
ATOM 828 C C . ASP A 1 108 ? -4.128 14.404 -0.915 1.00 80.06 108 ASP A C 1
ATOM 830 O O . ASP A 1 108 ? -5.274 14.830 -1.027 1.00 80.06 108 ASP A O 1
ATOM 834 N N . GLU A 1 109 ? -3.639 13.501 -1.760 1.00 82.50 109 GLU A N 1
ATOM 835 C CA . GLU A 1 109 ? -4.425 12.892 -2.823 1.00 82.50 109 GLU A CA 1
ATOM 836 C C . GLU A 1 109 ? -4.075 11.415 -2.980 1.00 82.50 109 GLU A C 1
ATOM 838 O O . GLU A 1 109 ? -2.915 10.999 -2.862 1.00 82.50 109 GLU A O 1
ATOM 843 N N . THR A 1 110 ? -5.101 10.617 -3.263 1.00 84.75 110 THR A N 1
ATOM 844 C CA . THR A 1 110 ? -4.937 9.214 -3.634 1.00 84.75 110 THR A CA 1
ATOM 845 C C . THR A 1 110 ? -4.509 9.127 -5.093 1.00 84.75 110 THR A C 1
ATOM 847 O O . THR A 1 110 ? -5.078 9.793 -5.958 1.00 84.75 110 THR A O 1
ATOM 850 N N . LYS A 1 111 ? -3.515 8.285 -5.382 1.00 86.44 111 LYS A N 1
ATOM 851 C CA . LYS A 1 111 ? -2.988 8.086 -6.736 1.00 86.44 111 LYS A CA 1
ATOM 852 C C . LYS A 1 111 ? -3.121 6.630 -7.154 1.00 86.44 111 LYS A C 1
ATOM 854 O O . LYS A 1 111 ? -2.702 5.729 -6.433 1.00 86.44 111 LYS A O 1
ATOM 859 N N . ASN A 1 112 ? -3.651 6.410 -8.351 1.00 87.94 112 ASN A N 1
ATOM 860 C CA . ASN A 1 112 ? -3.662 5.105 -9.000 1.00 87.94 112 ASN A CA 1
ATOM 861 C C . ASN A 1 112 ? -2.737 5.177 -10.212 1.00 87.94 112 ASN A C 1
ATOM 863 O O . ASN A 1 112 ? -3.005 5.919 -11.155 1.00 87.94 112 ASN A O 1
ATOM 867 N N . ILE A 1 113 ? -1.634 4.439 -10.154 1.00 89.38 113 ILE A N 1
ATOM 868 C CA . ILE A 1 113 ? -0.583 4.454 -11.167 1.00 89.38 113 ILE A CA 1
ATOM 869 C C . ILE A 1 113 ? -0.582 3.116 -11.898 1.00 89.38 113 ILE A C 1
ATOM 871 O O . ILE A 1 113 ? -0.481 2.054 -11.276 1.00 89.38 113 ILE A O 1
ATOM 875 N N . LEU A 1 114 ? -0.662 3.175 -13.226 1.00 89.31 114 LEU A N 1
ATOM 876 C CA . LEU A 1 114 ? -0.445 2.024 -14.096 1.00 89.31 114 LEU A CA 1
ATOM 877 C C . LEU A 1 114 ? 0.962 2.113 -14.697 1.00 89.31 114 LEU A C 1
ATOM 879 O O . LEU A 1 114 ? 1.286 3.076 -15.392 1.00 89.31 114 LEU A O 1
ATOM 883 N N . LEU A 1 115 ? 1.783 1.101 -14.428 1.00 89.12 115 LEU A N 1
ATOM 884 C CA . LEU A 1 115 ? 3.102 0.905 -15.019 1.00 89.12 115 LEU A 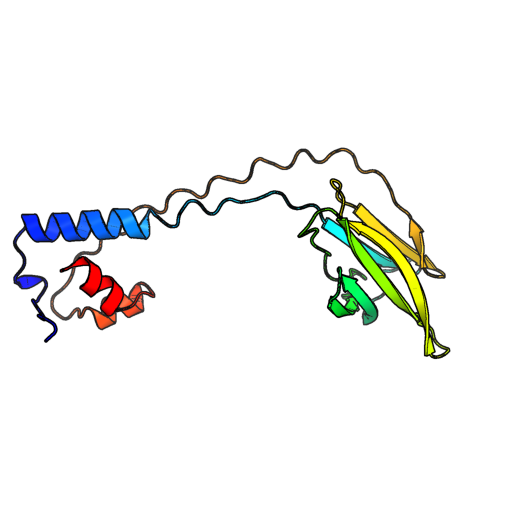CA 1
ATOM 885 C C . LEU A 1 115 ? 2.966 -0.049 -16.209 1.00 89.12 115 LEU A C 1
ATOM 887 O O . LEU A 1 115 ? 2.583 -1.208 -16.031 1.00 89.12 115 LEU A O 1
ATOM 891 N N . THR A 1 116 ? 3.267 0.441 -17.413 1.00 83.88 116 THR A N 1
ATOM 892 C CA . THR A 1 116 ? 3.244 -0.368 -18.650 1.00 83.88 116 THR A CA 1
ATOM 893 C C . THR A 1 116 ? 4.652 -0.596 -19.205 1.00 83.88 116 THR A C 1
ATOM 895 O O . THR A 1 116 ? 5.621 -0.321 -18.501 1.00 83.88 116 THR A O 1
ATOM 898 N N . ARG A 1 117 ? 4.803 -1.130 -20.431 1.00 69.06 117 ARG A N 1
ATOM 899 C CA . ARG A 1 117 ? 6.103 -1.430 -21.073 1.00 69.06 117 ARG A CA 1
ATOM 900 C C . ARG A 1 117 ? 7.161 -0.348 -20.786 1.00 69.06 117 ARG A C 1
ATOM 902 O O . ARG A 1 117 ? 6.901 0.849 -20.926 1.00 69.06 117 ARG A O 1
ATOM 909 N N . ASN A 1 118 ? 8.348 -0.793 -20.368 1.00 68.94 118 ASN A N 1
ATOM 910 C CA . ASN A 1 118 ? 9.462 0.044 -19.894 1.00 68.94 118 ASN A CA 1
ATOM 911 C C . ASN A 1 118 ? 9.143 0.914 -18.660 1.00 68.94 118 ASN A C 1
ATOM 913 O O . ASN A 1 118 ? 9.752 1.959 -18.470 1.00 68.94 118 ASN A O 1
ATOM 917 N N . PHE A 1 119 ? 8.185 0.494 -17.830 1.00 69.06 119 PHE A N 1
ATOM 918 C CA . PHE A 1 119 ? 7.719 1.204 -16.630 1.00 69.06 119 PHE A CA 1
ATOM 919 C C . PHE A 1 119 ? 7.235 2.631 -16.893 1.00 69.06 119 PHE A C 1
ATOM 921 O O . PHE A 1 119 ? 7.321 3.503 -16.028 1.00 69.06 119 PHE A O 1
ATOM 928 N N . SER A 1 120 ? 6.677 2.855 -18.083 1.00 71.56 120 SER A N 1
ATOM 929 C CA . SER A 1 120 ? 6.024 4.117 -18.415 1.00 71.56 120 SER A CA 1
ATOM 930 C C . SER A 1 120 ? 4.850 4.339 -17.461 1.00 71.56 120 SER A C 1
ATOM 932 O O . SER A 1 120 ? 3.994 3.460 -17.311 1.00 71.56 120 SER A O 1
ATOM 934 N N . GLN A 1 121 ? 4.830 5.499 -16.807 1.00 73.56 121 GLN A N 1
ATOM 935 C CA . GLN A 1 121 ? 3.804 5.864 -15.837 1.00 73.56 121 GLN A CA 1
ATOM 936 C C . GLN A 1 121 ? 2.617 6.517 -16.535 1.00 73.56 121 GLN A C 1
ATOM 938 O O . GLN A 1 121 ? 2.763 7.529 -17.219 1.00 73.56 121 GLN A O 1
ATOM 943 N N . PHE A 1 122 ? 1.429 5.982 -16.277 1.00 72.19 122 PHE A N 1
ATOM 944 C CA . PHE A 1 122 ? 0.173 6.623 -16.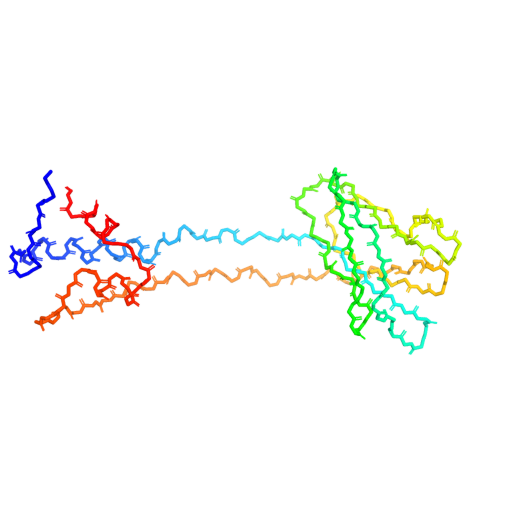632 1.00 72.19 122 PHE A CA 1
ATOM 945 C C . PHE A 1 122 ? -0.587 6.936 -15.351 1.00 72.19 122 PHE A C 1
ATOM 947 O O . PHE A 1 122 ? -0.832 6.058 -14.520 1.00 72.19 122 PHE A O 1
ATOM 954 N N . SER A 1 123 ? -0.925 8.211 -15.191 1.00 68.25 123 SER A N 1
ATOM 955 C CA . SER A 1 123 ? -1.683 8.722 -14.057 1.00 68.25 123 SER A CA 1
ATOM 956 C C . SER A 1 123 ? -2.918 9.428 -14.584 1.00 68.25 123 SER A C 1
ATOM 958 O O . SER A 1 123 ? -2.830 10.254 -15.494 1.00 68.25 123 SER A O 1
ATOM 960 N N . ALA A 1 124 ? -4.067 9.098 -14.010 1.00 64.50 124 ALA A N 1
ATOM 961 C CA . ALA A 1 124 ? -5.321 9.770 -14.286 1.00 64.50 124 ALA A CA 1
ATOM 962 C C . ALA A 1 124 ? -5.830 10.391 -12.989 1.00 64.50 124 ALA A C 1
ATOM 964 O O . ALA A 1 124 ? -5.875 9.731 -11.948 1.00 64.50 124 ALA A O 1
ATOM 965 N N . LYS A 1 125 ? -6.240 11.660 -13.059 1.00 64.50 125 LYS A N 1
ATOM 966 C CA . LYS A 1 125 ? -7.022 12.265 -11.984 1.00 64.50 125 LYS A CA 1
ATOM 967 C C . LYS A 1 125 ? -8.410 11.650 -12.050 1.00 64.50 125 LYS A C 1
ATOM 969 O O . LYS A 1 125 ? -9.171 11.928 -12.973 1.00 64.50 125 LYS A O 1
ATOM 974 N N . THR A 1 126 ? -8.715 10.767 -11.113 1.00 62.12 126 THR A N 1
ATOM 975 C CA . THR A 1 126 ? -10.088 10.308 -10.929 1.00 62.12 126 THR A CA 1
ATOM 976 C C . THR A 1 126 ? -10.903 11.452 -10.334 1.00 62.12 126 THR A C 1
ATOM 978 O O . THR A 1 126 ? -10.346 12.344 -9.689 1.00 62.12 126 THR A O 1
ATOM 981 N N . LEU A 1 127 ? -12.221 11.445 -10.551 1.00 68.69 127 LEU A N 1
ATOM 982 C CA . LEU A 1 127 ? -13.117 12.334 -9.811 1.00 68.69 127 LEU A CA 1
ATOM 983 C C . LEU A 1 127 ? -12.823 12.207 -8.315 1.00 68.69 127 LEU A C 1
ATOM 985 O O . LEU A 1 127 ? -12.472 11.118 -7.851 1.00 68.69 127 LEU A O 1
ATOM 989 N N . ALA A 1 128 ? -12.944 13.320 -7.590 1.00 62.22 128 ALA A N 1
ATOM 990 C CA . ALA A 1 128 ? -12.807 13.307 -6.145 1.00 62.22 128 ALA A CA 1
ATOM 991 C C . ALA A 1 128 ? -13.799 12.282 -5.593 1.00 62.22 128 ALA A C 1
ATOM 993 O O . ALA A 1 128 ? -15.014 12.469 -5.672 1.00 62.22 128 ALA A O 1
ATOM 994 N N . GLU A 1 129 ? -13.275 11.168 -5.092 1.00 60.41 129 GLU A N 1
ATOM 995 C CA . GLU A 1 129 ? -14.082 10.252 -4.315 1.00 60.41 129 GLU A CA 1
ATOM 996 C C . GLU A 1 129 ? -14.513 11.053 -3.089 1.00 60.41 129 GLU A C 1
ATOM 998 O O . GLU A 1 129 ? -13.673 11.624 -2.397 1.00 60.41 129 GLU A O 1
ATOM 1003 N N . THR A 1 130 ? -15.818 11.192 -2.871 1.00 66.06 130 THR A N 1
ATOM 1004 C CA . THR A 1 130 ? -16.344 11.656 -1.590 1.00 66.06 130 THR A CA 1
ATOM 1005 C C . THR A 1 130 ? -16.415 10.418 -0.713 1.00 66.06 130 THR A C 1
ATOM 1007 O O . THR A 1 130 ? -17.407 9.681 -0.806 1.00 66.06 130 THR A O 1
ATOM 1010 N N . PRO A 1 131 ? -15.363 10.105 0.065 1.00 61.56 131 PRO A N 1
ATOM 1011 C CA . PRO A 1 131 ? -15.401 8.932 0.904 1.00 61.56 131 PRO A CA 1
ATOM 1012 C C . PRO A 1 131 ? -16.618 9.032 1.821 1.00 61.56 131 PRO A C 1
ATOM 1014 O O . PRO A 1 131 ? -16.866 10.072 2.438 1.00 61.56 131 PRO A O 1
ATOM 1017 N N . LYS A 1 132 ? -17.408 7.956 1.890 1.00 66.25 132 LYS A N 1
ATOM 1018 C CA . LYS A 1 132 ? -18.495 7.873 2.868 1.00 66.25 132 LYS A CA 1
ATOM 1019 C C . LYS A 1 132 ? -17.876 8.084 4.236 1.00 66.25 132 LYS A C 1
ATOM 1021 O O . LYS A 1 132 ? -16.938 7.367 4.554 1.00 66.25 132 LYS A O 1
ATOM 1026 N N . VAL A 1 133 ? -18.385 9.053 4.996 1.00 68.00 133 VAL A N 1
ATOM 1027 C CA . VAL A 1 133 ? -17.921 9.384 6.353 1.00 68.00 133 VAL A CA 1
ATOM 1028 C C . VAL A 1 133 ? -17.633 8.081 7.110 1.00 68.00 133 VAL A C 1
ATOM 1030 O O . VAL A 1 133 ? -18.473 7.175 7.016 1.00 68.00 133 VAL A O 1
ATOM 1033 N N . PRO A 1 134 ? -16.468 7.939 7.782 1.00 60.56 134 PRO A N 1
ATOM 1034 C CA . PRO A 1 134 ? -16.130 6.704 8.471 1.00 60.56 134 PRO A CA 1
ATOM 1035 C C . PRO A 1 134 ? -17.304 6.356 9.370 1.00 60.56 134 PRO A C 1
ATOM 1037 O O . PRO A 1 134 ? -17.822 7.224 10.080 1.00 60.56 134 PRO A O 1
ATOM 1040 N N . ARG A 1 135 ? -17.815 5.133 9.239 1.00 55.62 135 ARG A N 1
ATOM 1041 C CA . ARG A 1 135 ? -18.984 4.734 10.010 1.00 55.62 135 ARG A CA 1
ATOM 1042 C C . ARG A 1 135 ? -18.549 4.800 11.461 1.00 55.62 135 ARG A C 1
ATOM 1044 O O . ARG A 1 135 ? -17.681 4.026 11.853 1.00 55.62 135 ARG A O 1
ATOM 1051 N N . GLU A 1 136 ? -19.147 5.695 12.247 1.00 55.88 136 GLU A N 1
ATOM 1052 C CA . GLU A 1 136 ? -18.957 5.662 13.692 1.00 55.88 136 GLU A CA 1
ATOM 1053 C C . GLU A 1 136 ? -19.198 4.223 14.136 1.00 55.88 136 GLU A C 1
ATOM 1055 O O . GLU A 1 136 ? -20.267 3.649 13.879 1.00 55.88 136 GLU A O 1
ATOM 1060 N N . LYS A 1 137 ? -18.165 3.593 14.711 1.00 52.91 137 LYS A N 1
ATOM 1061 C CA . LYS A 1 137 ? -18.343 2.269 15.289 1.00 52.91 137 LYS A CA 1
ATOM 1062 C C . LYS A 1 137 ? -19.498 2.402 16.261 1.00 52.91 137 LYS A C 1
ATOM 1064 O O . LYS A 1 137 ? -19.429 3.210 17.184 1.00 52.91 137 LYS A O 1
ATOM 1069 N N . SER A 1 138 ? -20.549 1.614 16.028 1.00 52.56 138 SER A N 1
ATOM 1070 C CA . SER A 1 138 ? -21.590 1.393 17.023 1.00 52.56 138 SER A CA 1
ATOM 1071 C C . SER A 1 138 ? -20.867 1.147 18.334 1.00 52.56 138 SER A C 1
ATOM 1073 O O . SER A 1 138 ? -20.085 0.195 18.403 1.00 52.56 138 SER A O 1
ATOM 1075 N N . ALA A 1 139 ? -21.094 1.999 19.335 1.00 55.59 139 ALA A N 1
ATOM 1076 C CA . ALA A 1 139 ? -20.675 1.688 20.690 1.00 55.59 139 ALA A CA 1
ATOM 1077 C C . ALA A 1 139 ? -21.148 0.257 20.962 1.00 55.59 139 ALA A C 1
ATOM 1079 O O . ALA A 1 139 ? -22.320 -0.070 20.732 1.00 55.59 139 ALA A O 1
ATOM 1080 N N . LEU A 1 140 ? -20.203 -0.627 21.283 1.00 54.50 140 LEU A N 1
ATOM 1081 C CA . LEU A 1 140 ? -20.546 -1.998 21.614 1.00 54.50 140 LEU A CA 1
ATOM 1082 C C . LEU A 1 140 ? -21.480 -1.911 22.813 1.00 54.50 140 LEU A C 1
ATOM 1084 O O . LEU A 1 140 ? -21.214 -1.193 23.775 1.00 54.50 140 LEU A O 1
ATOM 1088 N N . LYS A 1 141 ? -22.638 -2.555 22.718 1.00 57.78 141 LYS A N 1
ATOM 1089 C CA . LYS A 1 141 ? -23.512 -2.600 23.879 1.00 57.78 141 LYS A CA 1
ATOM 1090 C C . LYS A 1 141 ? -22.818 -3.463 24.936 1.00 57.78 141 LYS A C 1
ATOM 1092 O O . LYS A 1 141 ? -22.231 -4.481 24.562 1.00 57.78 141 LYS A O 1
ATOM 1097 N N . PRO A 1 142 ? -22.879 -3.065 26.213 1.00 63.25 142 PRO A N 1
ATOM 1098 C CA . PRO A 1 142 ? -22.511 -3.924 27.329 1.00 63.25 142 PRO A CA 1
ATOM 1099 C C . PRO A 1 142 ? -23.066 -5.330 27.127 1.00 63.25 142 PRO A C 1
ATOM 1101 O O . PRO A 1 142 ? -24.221 -5.482 26.723 1.00 63.25 142 PRO A O 1
ATOM 1104 N N . ILE A 1 143 ? -22.241 -6.344 27.372 1.00 64.56 143 ILE A N 1
ATOM 1105 C CA . ILE A 1 143 ? -22.702 -7.728 27.373 1.00 64.56 143 ILE A CA 1
ATOM 1106 C C . ILE A 1 143 ? -23.110 -8.068 28.800 1.00 64.56 143 ILE A C 1
ATOM 1108 O O . ILE A 1 143 ? -22.262 -8.179 29.685 1.00 64.56 143 ILE A O 1
ATOM 1112 N N . ASP A 1 144 ? -24.409 -8.258 29.008 1.00 68.00 144 ASP A N 1
ATOM 1113 C CA . ASP A 1 144 ? -24.928 -8.750 30.276 1.00 68.00 144 ASP A CA 1
ATOM 1114 C C . ASP A 1 144 ? -24.712 -10.265 30.352 1.00 68.00 144 ASP A C 1
ATOM 1116 O O . ASP A 1 144 ? -25.191 -11.026 29.506 1.00 68.00 144 ASP A O 1
ATOM 1120 N N . TYR A 1 145 ? -23.976 -10.715 31.370 1.00 72.19 145 TYR A N 1
ATOM 1121 C CA . TYR A 1 145 ? -23.752 -12.134 31.628 1.00 72.19 145 TYR A CA 1
ATOM 1122 C C . TYR A 1 145 ? -24.259 -12.519 33.015 1.00 72.19 145 TYR A C 1
ATOM 1124 O O . TYR A 1 145 ? -23.803 -11.991 34.029 1.00 72.19 145 TYR A O 1
ATOM 1132 N N . ILE A 1 146 ? -25.181 -13.480 33.053 1.00 76.69 146 ILE A N 1
ATOM 1133 C CA . ILE A 1 146 ? -25.678 -14.067 34.296 1.00 76.69 146 ILE A CA 1
ATOM 1134 C C . ILE A 1 146 ? -24.745 -15.217 34.674 1.00 76.69 146 ILE A C 1
ATOM 1136 O O . ILE A 1 146 ? -24.659 -16.219 33.964 1.00 76.69 146 ILE A O 1
ATOM 1140 N N . VAL A 1 147 ? -24.039 -15.058 35.791 1.00 74.75 147 VAL A N 1
ATOM 1141 C CA . VAL A 1 147 ? -23.103 -16.062 36.309 1.00 74.75 147 VAL A CA 1
ATOM 1142 C C . VAL A 1 147 ? -23.881 -17.268 36.824 1.00 74.75 147 VAL A C 1
ATOM 1144 O O . VAL A 1 147 ? -24.793 -17.123 37.637 1.00 74.75 147 VAL A O 1
ATOM 1147 N N . MET A 1 148 ? -23.500 -18.463 36.377 1.00 75.38 148 MET A N 1
ATOM 1148 C CA . MET A 1 148 ? -24.132 -19.711 36.801 1.00 75.38 148 MET A CA 1
ATOM 1149 C C . MET A 1 148 ? -23.269 -20.462 37.828 1.00 75.38 148 MET A C 1
ATOM 1151 O O . MET A 1 148 ? -22.042 -20.315 37.841 1.00 75.38 148 MET A O 1
ATOM 1155 N N . PRO A 1 149 ? -23.869 -21.307 38.690 1.00 74.06 149 PRO A N 1
ATOM 1156 C CA . PRO A 1 149 ? -23.109 -22.194 39.566 1.00 74.06 149 PRO A CA 1
ATOM 1157 C C . PRO A 1 149 ? -22.111 -23.052 38.767 1.00 74.06 149 PRO A C 1
ATOM 1159 O O . PRO A 1 149 ? -22.499 -23.784 37.861 1.00 74.06 149 PRO A O 1
ATOM 1162 N N . GLY A 1 150 ? -20.819 -22.963 39.104 1.00 77.62 150 GLY A N 1
ATOM 1163 C CA . GLY A 1 150 ? -19.732 -23.667 38.401 1.00 77.62 150 GLY A CA 1
ATOM 1164 C C . GLY A 1 150 ? -18.902 -22.800 37.442 1.00 77.62 150 GLY A C 1
ATOM 1165 O O . GLY A 1 150 ? -17.862 -23.261 36.941 1.00 77.62 150 GLY A O 1
ATOM 1166 N N . ASP A 1 151 ? -19.305 -21.545 37.234 1.00 75.69 151 ASP A N 1
ATOM 1167 C CA . ASP A 1 151 ? -18.484 -20.548 36.555 1.00 75.69 151 ASP A CA 1
ATOM 1168 C C . ASP A 1 151 ? -17.337 -20.067 37.451 1.00 75.69 151 ASP A C 1
ATOM 1170 O O . ASP A 1 151 ? -17.460 -19.919 38.669 1.00 75.69 151 ASP A O 1
ATOM 1174 N N . SER A 1 152 ? -16.195 -19.800 36.824 1.00 81.75 152 SER A N 1
ATOM 1175 C CA . SER A 1 152 ? -15.040 -19.166 37.453 1.00 81.75 152 SER A CA 1
ATOM 1176 C C . SER A 1 152 ? -14.634 -17.936 36.652 1.00 81.75 152 SER A C 1
ATOM 1178 O O . SER A 1 152 ? -14.839 -17.878 35.439 1.00 81.75 152 SER A O 1
ATOM 1180 N N . LEU A 1 153 ? -13.994 -16.969 37.316 1.00 76.69 153 LEU A N 1
ATOM 1181 C CA . LEU A 1 153 ? -13.460 -15.772 36.658 1.00 76.69 153 LEU A CA 1
ATOM 1182 C C . LEU A 1 153 ? -12.543 -16.121 35.479 1.00 76.69 153 LEU A C 1
ATOM 1184 O O . LEU A 1 153 ? -12.583 -15.436 34.468 1.00 76.69 153 LEU A O 1
ATOM 1188 N N . SER A 1 154 ? -11.774 -17.210 35.578 1.00 76.31 154 SER A N 1
ATOM 1189 C CA . SER A 1 154 ? -10.933 -17.711 34.486 1.00 76.31 154 SER A CA 1
ATOM 1190 C C . SER A 1 154 ? -11.737 -18.178 33.270 1.00 76.31 154 SER A C 1
ATOM 1192 O O . SER A 1 154 ? -11.409 -17.790 32.155 1.00 76.31 154 SER A O 1
ATOM 1194 N N . LYS A 1 155 ? -12.817 -18.947 33.469 1.00 78.31 155 LYS A N 1
ATOM 1195 C CA . LYS A 1 155 ? -13.686 -19.425 32.378 1.00 78.31 155 LYS A CA 1
ATOM 1196 C C . LYS A 1 155 ? -14.421 -18.277 31.691 1.00 78.31 155 LYS A C 1
ATOM 1198 O O . LYS A 1 155 ? -14.576 -18.275 30.474 1.00 78.31 155 LYS A O 1
ATOM 1203 N N . ILE A 1 156 ? -14.867 -17.293 32.471 1.00 77.94 156 ILE A N 1
ATOM 1204 C CA . ILE A 1 156 ? -15.522 -16.091 31.944 1.00 77.94 156 ILE A CA 1
ATOM 1205 C C . ILE A 1 156 ? -14.500 -15.254 31.163 1.00 77.94 156 ILE A C 1
ATOM 1207 O O . ILE A 1 156 ? -14.770 -14.861 30.031 1.00 77.94 156 ILE A O 1
ATOM 1211 N N . ALA A 1 157 ? -13.307 -15.046 31.723 1.00 78.31 157 ALA A N 1
ATOM 1212 C CA . ALA A 1 157 ? -12.227 -14.319 31.067 1.00 78.31 157 ALA A CA 1
ATOM 1213 C C . ALA A 1 157 ? -11.845 -14.949 29.720 1.00 78.31 157 ALA A C 1
ATOM 1215 O O . ALA A 1 157 ? -11.757 -14.250 28.717 1.00 78.31 157 ALA A O 1
ATOM 1216 N N . GLU A 1 158 ? -11.713 -16.275 29.673 1.00 77.06 158 GLU A N 1
ATOM 1217 C CA . GLU A 1 158 ? -11.425 -17.022 28.448 1.00 77.06 158 GLU A CA 1
ATOM 1218 C C . GLU A 1 158 ? -12.549 -16.884 27.409 1.00 77.06 158 GLU A C 1
ATOM 1220 O O . GLU A 1 158 ? -12.288 -16.579 26.243 1.00 77.06 158 GLU A O 1
ATOM 1225 N N . ARG A 1 159 ? -13.812 -17.017 27.836 1.00 77.12 159 ARG A N 1
ATOM 1226 C CA . ARG A 1 159 ? -14.990 -16.888 26.964 1.00 77.12 159 ARG A CA 1
ATOM 1227 C C . ARG A 1 159 ? -15.096 -15.511 26.310 1.00 77.12 159 ARG A C 1
ATOM 1229 O O . ARG A 1 159 ? -15.471 -15.421 25.142 1.00 77.12 159 ARG A O 1
ATOM 1236 N N . TYR A 1 160 ? -14.753 -14.460 27.051 1.00 75.94 160 TYR A N 1
ATOM 1237 C CA . TYR A 1 160 ? -14.817 -13.070 26.593 1.00 75.94 160 TYR A CA 1
ATOM 1238 C C . TYR A 1 160 ? -13.453 -12.497 26.185 1.00 75.94 160 TYR A C 1
ATOM 1240 O O . TYR A 1 160 ? -13.348 -11.308 25.904 1.00 75.94 160 TYR A O 1
ATOM 1248 N N . LYS A 1 161 ? -12.413 -13.339 26.087 1.00 75.88 161 LYS A N 1
ATOM 1249 C CA . LYS A 1 161 ? -11.051 -12.959 25.670 1.00 75.88 161 LYS A CA 1
ATOM 1250 C C . LYS A 1 161 ? -10.471 -11.774 26.464 1.00 75.88 161 LYS A C 1
ATOM 1252 O O . LYS A 1 161 ? -9.816 -10.904 25.895 1.00 75.88 161 LYS A O 1
ATOM 1257 N N . THR A 1 162 ? -10.701 -11.755 27.772 1.00 71.06 162 THR A N 1
ATOM 1258 C CA . THR A 1 162 ? -10.133 -10.790 28.730 1.00 71.06 162 THR A CA 1
ATOM 1259 C C . THR A 1 162 ? -9.254 -11.517 29.758 1.00 71.06 162 THR A C 1
ATOM 1261 O O . THR A 1 162 ? -9.065 -12.731 29.667 1.00 71.06 162 THR A O 1
ATOM 1264 N N . SER A 1 163 ? -8.669 -10.804 30.721 1.00 76.50 163 SER A N 1
ATOM 1265 C CA . SER A 1 163 ? -7.826 -11.385 31.771 1.00 76.50 163 SER A CA 1
ATOM 1266 C C . SER A 1 163 ? -8.486 -11.332 33.150 1.00 76.50 163 SER A C 1
ATOM 1268 O O . SER A 1 163 ? -9.252 -10.424 33.476 1.00 76.50 163 SER A O 1
ATOM 1270 N N . THR A 1 164 ? -8.159 -12.298 34.010 1.00 76.12 164 THR A N 1
ATOM 1271 C CA . THR A 1 164 ? -8.669 -12.339 35.391 1.00 76.12 164 THR A CA 1
ATOM 1272 C C . THR A 1 164 ? -8.239 -11.122 36.205 1.00 76.12 164 THR A C 1
ATOM 1274 O O . THR A 1 164 ? -9.014 -10.643 37.029 1.00 76.12 164 THR A O 1
ATOM 1277 N N . ASP A 1 165 ? -7.038 -10.597 35.953 1.00 69.56 165 ASP A N 1
ATOM 1278 C CA . ASP A 1 165 ? -6.529 -9.393 36.611 1.00 69.56 165 ASP A CA 1
ATOM 1279 C C . ASP A 1 165 ? -7.278 -8.134 36.166 1.00 69.56 165 ASP A C 1
ATOM 1281 O O . ASP A 1 165 ? -7.498 -7.240 36.975 1.00 69.56 165 ASP A O 1
ATOM 1285 N N . GLU A 1 166 ? -7.735 -8.053 34.916 1.00 60.06 166 GLU A N 1
ATOM 1286 C CA . GLU A 1 166 ? -8.540 -6.923 34.438 1.00 60.06 166 GLU A CA 1
ATOM 1287 C C . GLU A 1 166 ? -9.961 -6.940 35.001 1.00 60.06 166 GLU A C 1
ATOM 1289 O O . GLU A 1 166 ? -10.510 -5.877 35.321 1.00 60.06 166 GLU A O 1
ATOM 1294 N N . ILE A 1 167 ? -10.521 -8.135 35.202 1.00 66.75 167 ILE A N 1
ATOM 1295 C CA . ILE A 1 167 ? -11.785 -8.309 35.918 1.00 66.75 167 ILE A CA 1
ATOM 1296 C C . ILE A 1 167 ? -11.594 -7.934 37.400 1.00 66.75 167 ILE A C 1
ATOM 1298 O O . ILE A 1 167 ? -12.355 -7.130 37.934 1.00 66.75 167 ILE A O 1
ATOM 1302 N N . ALA A 1 168 ? -10.527 -8.416 38.051 1.00 64.12 168 ALA A N 1
ATOM 1303 C CA . ALA A 1 168 ? -10.238 -8.176 39.471 1.00 64.12 168 ALA A CA 1
ATOM 1304 C C . ALA A 1 168 ? -9.836 -6.729 39.802 1.00 64.12 168 ALA A C 1
ATOM 1306 O O . ALA A 1 168 ? -10.238 -6.198 40.835 1.00 64.12 168 ALA A O 1
ATOM 1307 N N . LYS A 1 169 ? -9.096 -6.049 38.920 1.00 56.22 169 LYS A N 1
ATOM 1308 C CA . LYS A 1 169 ? -8.704 -4.632 39.064 1.00 56.22 169 LYS A CA 1
ATOM 1309 C C . LYS A 1 169 ? -9.902 -3.683 39.049 1.00 56.22 169 LYS A C 1
ATOM 1311 O O . LYS A 1 169 ? -9.771 -2.517 39.393 1.00 56.22 169 LYS A O 1
ATOM 1316 N N . THR A 1 170 ? -11.058 -4.180 38.627 1.00 50.78 170 THR A N 1
ATOM 1317 C CA . THR A 1 170 ? -12.318 -3.436 38.601 1.00 50.78 170 THR A CA 1
ATOM 1318 C C . THR A 1 170 ? -13.165 -3.701 39.863 1.00 50.78 170 THR A C 1
ATOM 1320 O O . THR A 1 170 ? -14.198 -3.068 40.043 1.00 50.78 170 THR A O 1
ATOM 1323 N N . ILE A 1 171 ? -12.723 -4.618 40.740 1.00 42.59 171 ILE A N 1
ATOM 1324 C CA . ILE A 1 171 ? -13.410 -5.085 41.962 1.00 42.59 171 ILE A CA 1
ATOM 1325 C C . ILE A 1 171 ? -12.805 -4.466 43.252 1.00 42.59 171 ILE A C 1
ATOM 1327 O O . ILE A 1 171 ? -13.424 -4.558 44.313 1.00 42.59 171 ILE A O 1
ATOM 1331 N N . ILE A 1 172 ? -11.629 -3.818 43.179 1.00 32.91 172 ILE A N 1
ATOM 1332 C CA . ILE A 1 172 ? -10.965 -3.091 44.291 1.00 32.91 172 ILE A CA 1
ATOM 1333 C C . ILE A 1 172 ? -11.127 -1.586 44.088 1.00 32.91 172 ILE A C 1
ATOM 1335 O O . ILE A 1 172 ? -11.461 -0.901 45.080 1.00 32.91 172 ILE A O 1
#

pLDDT: mean 74.57, std 15.19, range [32.91, 94.12]

Radius of gyration: 26.32 Å; chains: 1; bounding box: 48×39×72 Å

Sequence (172 aa):
MQKIKKISDLNDKEFSKVVDAISKKEGGLKAGTEKWVYVTNLTVSDGSRPIANVPFKVTLGSTSYEWKTDVYGKLKTIIHTKQGMVIVVKYTNSAGKEDVVYSAVAGDETKNILLTRNFSQFSAKTLAETPKVPREKSALKPIDYIVMPGDSLSKIAERYKTSTDEIAKTII

Foldseek 3Di:
DQPPDDPVNDDPVLVVLLLVLLQCVQLDPPQPPDDDWAKEKEAEDQVPATDWQFWKWKDWQHDIDIWTAHRRRITDIGTLPDFQTKIWIWGQDPVRDTDTLDIDTRHDHHWYWYQHVVSDTDTDDDPPPPPDDPPRPRRRGRDDDDDDPPDDLVNVCVVVVHDSVVSSVSSD

Secondary structure (DSSP, 8-state):
------GGG--HHHHHHHHHHHHHHHT-S---------EEEEEEB-SSSB--S-EEEEEETTEEEEEE--TTSBPPPEE--STT-EEEEEEE-TTS-EEEEEEEE--SS-EEEEEEGGGEEEE---------------PPP-----PPTT--HHHHHHHTT--HHHHHTTT-

Organism: Klebsiella variicola (NCBI:txid244366)

InterPro domains:
  IPR018392 LysM domain [PF01476] (145-169)
  IPR018392 LysM domain [PS51782] (143-172)
  IPR018392 LysM domain [cd00118] (145-169)
  IPR036779 LysM domain superfamily [G3DSA:3.10.350.10] (143-170)